Protein AF-A0A455BI09-F1 (afdb_monomer)

Organism: Physeter macrocephalus (NCBI:txid9755)

Radius of gyration: 22.31 Å; Cα contacts (8 Å, |Δi|>4): 119; chains: 1; bounding box: 40×77×38 Å

Mean predicted aligned error: 12.41 Å

Solvent-accessible surface area (backbone atoms only — not comparable to full-atom values): 7538 Å² total; per-residue (Å²): 136,86,87,81,83,86,72,76,87,73,70,80,76,74,72,72,78,70,79,74,66,70,83,69,72,54,62,54,53,76,43,58,72,72,40,30,50,26,50,49,42,33,51,14,27,51,43,16,69,77,41,70,51,75,85,45,32,60,56,32,32,52,51,40,52,49,46,37,59,68,36,73,48,65,76,84,48,45,67,60,37,37,36,16,9,68,52,48,69,56,86,47,39,67,57,24,51,53,54,41,57,68,33,73,86,32,58,83,47,61,61,53,59,57,52,35,49,48,56,68,45,39,56,96,84,40,73,80,122

pLDDT: mean 74.74, std 18.16, range [35.56, 93.31]

Sequence (129 aa):
MATGDRSSRRLPQVAEPGVEGEPHLPTGRELTETNRFAYAALCGISLSQLFPEPEQRSFCTDFVAGLVKWLDLSEAVLPTMTAFASGLGGEGADTFAQILLKDPSLKDDPLVITQDLLSFSLKDGELIS

Foldseek 3Di:
DDDDDPDDPDDPPPPDPPPPPDPPQQVLQVDDLLLVLLLLLLQLLVLCVVPVDPVCLVVSLVLSVLSCVSNVHDPVCSVVSSCSNNNHPNVCNVVSVVVNCPDPSCVVPVCSSVVSSVVSQQDPNDGPD

Structure (mmCIF, N/CA/C/O backbone):
data_AF-A0A455BI09-F1
#
_entry.id   AF-A0A455BI09-F1
#
loop_
_atom_site.group_PDB
_atom_site.id
_atom_site.type_symbol
_atom_site.label_atom_id
_atom_site.label_alt_id
_atom_site.label_comp_id
_atom_site.label_as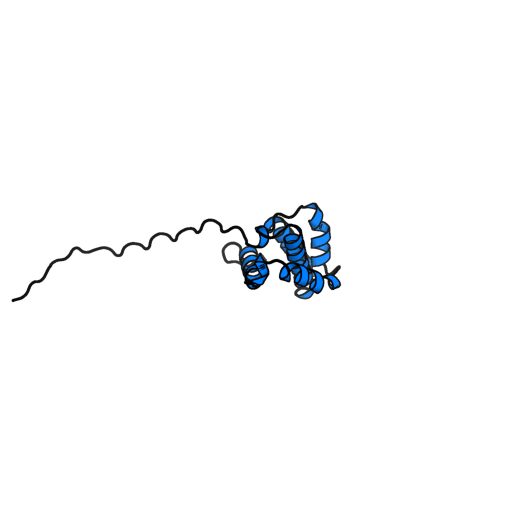ym_id
_atom_site.label_entity_id
_atom_site.label_seq_id
_atom_site.pdbx_PDB_ins_code
_atom_site.Cartn_x
_atom_site.Cartn_y
_atom_site.Cartn_z
_atom_site.occupancy
_atom_site.B_iso_or_equiv
_atom_site.auth_seq_id
_atom_site.auth_comp_id
_atom_site.auth_asym_id
_atom_site.auth_atom_id
_atom_site.pdbx_PDB_model_num
ATOM 1 N N . MET A 1 1 ? -22.146 -69.229 24.249 1.00 35.56 1 MET A N 1
ATOM 2 C CA . MET A 1 1 ? -20.824 -68.703 23.846 1.00 35.56 1 MET A CA 1
ATOM 3 C C . MET A 1 1 ? -20.905 -68.258 22.390 1.00 35.56 1 MET A C 1
ATOM 5 O O . MET A 1 1 ? -21.554 -68.953 21.623 1.00 35.56 1 MET A O 1
ATOM 9 N N . ALA A 1 2 ? -20.259 -67.130 22.072 1.00 42.38 2 ALA A N 1
ATOM 10 C CA . ALA A 1 2 ? -20.039 -66.517 20.751 1.00 42.38 2 ALA A CA 1
ATOM 11 C C . ALA A 1 2 ? -21.253 -65.915 20.004 1.00 42.38 2 ALA A C 1
ATOM 13 O O . ALA A 1 2 ? -21.847 -66.511 19.113 1.00 42.38 2 ALA A O 1
ATOM 14 N N . THR A 1 3 ? -21.538 -64.660 20.357 1.00 41.62 3 THR A N 1
ATOM 15 C CA . THR A 1 3 ? -22.111 -63.605 19.508 1.00 41.62 3 THR A CA 1
ATOM 16 C C . THR A 1 3 ? -21.184 -63.284 18.328 1.00 41.62 3 THR A C 1
ATOM 18 O O . THR A 1 3 ? -19.966 -63.280 18.498 1.00 41.62 3 THR A O 1
ATOM 21 N N . GLY A 1 4 ? -21.740 -62.944 17.165 1.00 42.12 4 GLY A N 1
ATOM 22 C CA . GLY A 1 4 ? -20.972 -62.510 15.993 1.00 42.12 4 GLY A CA 1
ATOM 23 C C . GLY A 1 4 ? -21.848 -61.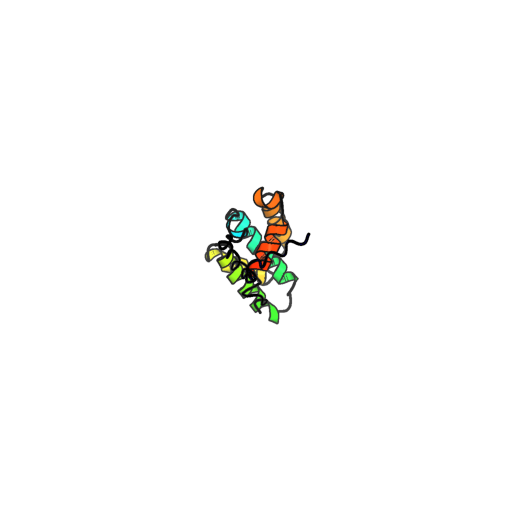755 15.000 1.00 42.12 4 GLY A C 1
ATOM 24 O O . GLY A 1 4 ? -22.165 -62.265 13.931 1.00 42.12 4 GLY A O 1
ATOM 25 N N . ASP A 1 5 ? -22.279 -60.570 15.426 1.00 37.62 5 ASP A N 1
ATOM 26 C CA . ASP A 1 5 ? -23.079 -59.580 14.710 1.00 37.62 5 ASP A CA 1
ATOM 27 C C . ASP A 1 5 ? -22.503 -59.262 13.315 1.00 37.62 5 ASP A C 1
ATOM 29 O O . ASP A 1 5 ? -21.397 -58.735 13.179 1.00 37.62 5 ASP A O 1
ATOM 33 N N . ARG A 1 6 ? -23.255 -59.591 12.255 1.00 48.28 6 ARG A N 1
ATOM 34 C CA . ARG A 1 6 ? -22.945 -59.197 10.871 1.00 48.28 6 ARG A CA 1
ATOM 35 C C . ARG A 1 6 ? -23.413 -57.753 10.683 1.00 48.28 6 ARG A C 1
ATOM 37 O O . ARG A 1 6 ? -24.406 -57.486 10.011 1.00 48.28 6 ARG A O 1
ATOM 44 N N . SER A 1 7 ? -22.684 -56.844 11.319 1.00 45.03 7 SER A N 1
ATOM 45 C CA . SER A 1 7 ? -22.902 -55.409 11.226 1.00 45.03 7 SER A CA 1
ATOM 46 C C . SER A 1 7 ? -22.607 -54.911 9.812 1.00 45.03 7 SER A C 1
ATOM 48 O O . SER A 1 7 ? -21.544 -55.144 9.233 1.00 45.03 7 SER A O 1
ATOM 50 N N . SER A 1 8 ? -23.616 -54.241 9.270 1.00 47.06 8 SER A N 1
ATOM 51 C CA . SER A 1 8 ? -23.664 -53.450 8.052 1.00 47.06 8 SER A CA 1
ATOM 52 C C . SER A 1 8 ? -22.322 -52.848 7.645 1.00 47.06 8 SER A C 1
ATOM 54 O O . SER A 1 8 ? -21.686 -52.105 8.393 1.00 47.06 8 SER A O 1
ATOM 56 N N . ARG A 1 9 ? -21.941 -53.125 6.398 1.00 44.41 9 ARG A N 1
ATOM 57 C CA . ARG A 1 9 ? -20.826 -52.509 5.681 1.00 44.41 9 ARG A CA 1
ATOM 58 C C . ARG A 1 9 ? -21.129 -51.011 5.512 1.00 44.41 9 ARG A C 1
ATOM 60 O O . ARG A 1 9 ? -21.662 -50.595 4.488 1.00 44.41 9 ARG A O 1
ATOM 67 N N . ARG A 1 10 ? -20.860 -50.208 6.548 1.00 44.38 10 ARG A N 1
ATOM 68 C CA . ARG A 1 10 ? -20.824 -48.747 6.443 1.00 44.38 10 ARG A CA 1
ATOM 69 C C . ARG A 1 10 ? -19.659 -48.398 5.526 1.00 44.38 10 ARG A C 1
ATOM 71 O O . ARG A 1 10 ? -18.503 -48.649 5.853 1.00 44.38 10 ARG A O 1
ATOM 78 N N . LEU A 1 11 ? -20.000 -47.887 4.350 1.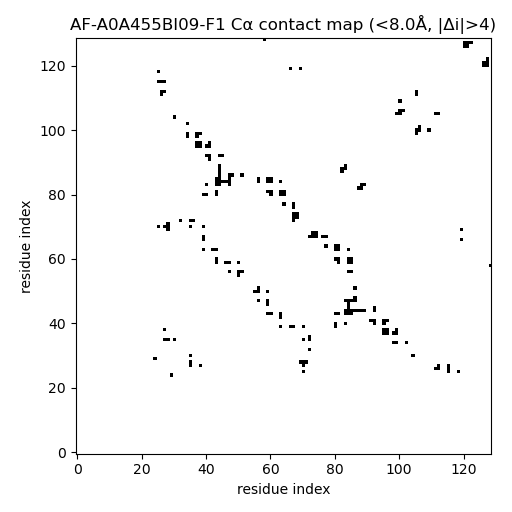00 42.25 11 LEU A N 1
ATOM 79 C CA . LEU A 1 11 ? -19.078 -47.165 3.487 1.00 42.25 11 LEU A CA 1
ATOM 80 C C . LEU A 1 11 ? -18.388 -46.071 4.323 1.00 42.25 11 LEU A C 1
ATOM 82 O O . LEU A 1 11 ? -19.059 -45.472 5.171 1.00 42.25 11 LEU A O 1
ATOM 86 N N . PRO A 1 12 ? -17.087 -45.807 4.116 1.00 41.94 12 PRO A N 1
ATOM 87 C CA . PRO A 1 12 ? -16.459 -44.614 4.657 1.00 41.94 12 PRO A CA 1
ATOM 88 C C . PRO A 1 12 ? -17.296 -43.424 4.205 1.00 41.94 12 PRO A C 1
ATOM 90 O O . PRO A 1 12 ? -17.531 -43.252 3.007 1.00 41.94 12 PRO A O 1
ATOM 93 N N . GLN A 1 13 ? -17.806 -42.667 5.174 1.00 44.50 13 GLN A N 1
ATOM 94 C CA . GLN A 1 13 ? -18.389 -41.364 4.914 1.00 44.50 13 GLN A CA 1
ATOM 95 C C . GLN A 1 13 ? -17.336 -40.591 4.127 1.00 44.50 13 GLN A C 1
ATOM 97 O O . GLN A 1 13 ? -16.231 -40.364 4.620 1.00 44.50 13 GLN A O 1
ATOM 102 N N . VAL A 1 14 ? -17.657 -40.294 2.867 1.00 42.84 14 VAL A N 1
ATOM 103 C CA . VAL A 1 14 ? -16.973 -39.259 2.104 1.00 42.84 14 VAL A CA 1
ATOM 104 C C . VAL A 1 14 ? -16.922 -38.058 3.030 1.00 42.84 14 VAL A C 1
ATOM 106 O O . VAL A 1 14 ? -17.961 -37.635 3.536 1.00 42.84 14 VAL A O 1
ATOM 109 N N . ALA A 1 15 ? -15.701 -37.626 3.339 1.00 45.09 15 ALA A N 1
ATOM 110 C CA . ALA A 1 15 ? -15.467 -36.415 4.092 1.00 45.09 15 ALA A CA 1
ATOM 111 C C . ALA A 1 15 ? -16.327 -35.322 3.464 1.00 45.09 15 ALA A C 1
ATOM 113 O O . ALA A 1 15 ? -16.298 -35.140 2.244 1.00 45.09 15 ALA A O 1
ATOM 114 N N . GLU A 1 16 ? -17.131 -34.687 4.310 1.00 44.56 16 GLU A N 1
ATOM 115 C CA . GLU A 1 16 ? -17.881 -33.479 4.002 1.00 44.56 16 GLU A CA 1
ATOM 116 C C . GLU A 1 16 ? -17.004 -32.604 3.091 1.00 44.56 16 GLU A C 1
ATOM 118 O O . GLU A 1 16 ? -15.835 -32.380 3.439 1.00 44.56 16 GLU A O 1
ATOM 123 N N . PRO A 1 17 ? -17.487 -32.165 1.912 1.00 41.94 17 PRO A N 1
ATOM 124 C CA . PRO A 1 17 ? -16.759 -31.160 1.159 1.00 41.94 17 PRO A CA 1
ATOM 125 C C . PRO A 1 17 ? -16.556 -30.005 2.130 1.00 41.94 17 PRO A C 1
ATOM 127 O O . PRO A 1 17 ? -17.511 -29.571 2.782 1.00 41.94 17 PRO A O 1
ATOM 130 N N . GLY A 1 18 ? -15.282 -29.649 2.317 1.00 39.00 18 GLY A N 1
ATOM 131 C CA . GLY A 1 18 ? -14.864 -28.663 3.291 1.00 39.00 18 GLY A CA 1
ATOM 132 C C . GLY A 1 18 ? -15.807 -27.484 3.219 1.00 39.00 18 GLY A C 1
ATOM 133 O O . GLY A 1 18 ? -16.179 -27.067 2.124 1.00 39.00 18 GLY A O 1
ATOM 134 N N . VAL A 1 19 ? -16.227 -27.018 4.393 1.00 45.50 19 VAL A N 1
ATOM 135 C CA . VAL A 1 19 ? -16.808 -25.694 4.556 1.00 45.50 19 VAL A CA 1
ATOM 136 C C . VAL A 1 19 ? -15.951 -24.780 3.693 1.00 45.50 19 VAL A C 1
ATOM 138 O O . VAL A 1 19 ? -14.796 -24.519 4.032 1.00 45.50 19 VAL A O 1
ATOM 141 N N . GLU A 1 20 ? -16.477 -24.401 2.527 1.00 46.62 20 GLU A N 1
ATOM 142 C CA . GLU A 1 20 ? -16.020 -23.229 1.815 1.00 46.62 20 GLU A CA 1
ATOM 143 C C . GLU A 1 20 ? -16.275 -22.142 2.839 1.00 46.62 20 GLU A C 1
ATOM 145 O O . GLU A 1 20 ? -17.416 -21.728 3.054 1.00 46.62 20 GLU A O 1
ATOM 150 N N . GLY A 1 21 ? -15.231 -21.846 3.620 1.00 40.50 21 GLY A N 1
ATOM 151 C CA . GLY A 1 21 ? -15.253 -20.746 4.553 1.00 40.50 21 GLY A CA 1
ATOM 152 C C . GLY A 1 21 ? -15.769 -19.585 3.739 1.00 40.50 21 GLY A C 1
ATOM 153 O O . GLY A 1 21 ? -15.259 -19.347 2.639 1.00 40.50 21 GLY A O 1
ATOM 154 N N . GLU A 1 22 ? -16.827 -18.938 4.229 1.00 37.41 22 GLU A N 1
ATOM 155 C CA . GLU A 1 22 ? -17.255 -17.664 3.671 1.00 37.41 22 GLU A CA 1
ATOM 156 C C . GLU A 1 22 ? -15.998 -16.864 3.343 1.00 37.41 22 GLU A C 1
ATOM 158 O O . GLU A 1 22 ? -15.066 -16.934 4.153 1.00 37.41 22 GLU A O 1
ATOM 163 N N . PRO A 1 23 ? -15.910 -16.198 2.176 1.00 48.44 23 PRO A N 1
ATOM 164 C CA . PRO A 1 23 ? -14.721 -15.449 1.812 1.00 48.44 23 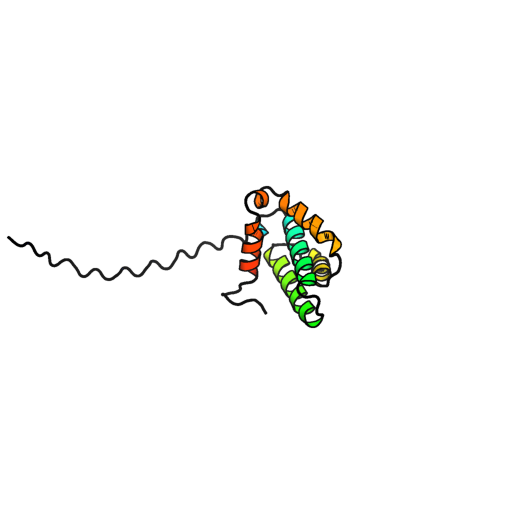PRO A CA 1
ATOM 165 C C . PRO A 1 23 ? -14.470 -14.451 2.935 1.00 48.44 23 PRO A C 1
ATOM 167 O O . PRO A 1 23 ? -15.118 -13.406 3.001 1.00 48.44 23 PRO A O 1
ATOM 170 N N . HIS A 1 24 ? -13.600 -14.836 3.872 1.00 55.56 24 HIS A N 1
ATOM 171 C CA . HIS A 1 24 ? -13.278 -14.036 5.028 1.00 55.56 24 HIS A CA 1
ATOM 172 C C . HIS A 1 24 ? -12.731 -12.769 4.414 1.00 55.56 24 HIS A C 1
ATOM 174 O O . HIS A 1 24 ? -11.801 -12.821 3.601 1.00 55.56 24 HIS A O 1
ATOM 180 N N . LEU A 1 25 ? -13.409 -11.654 4.690 1.00 59.84 25 LEU A N 1
ATOM 181 C CA . LEU A 1 25 ? -12.978 -10.388 4.141 1.00 59.84 25 LEU A CA 1
ATOM 182 C C . LEU A 1 25 ? -11.516 -10.220 4.553 1.00 59.84 25 LEU A C 1
ATOM 184 O O . LEU A 1 25 ? -11.195 -10.456 5.721 1.00 59.84 25 LEU A O 1
ATOM 188 N N . PRO A 1 26 ? -10.631 -9.885 3.603 1.00 69.56 26 PRO A N 1
ATOM 189 C CA . PRO A 1 26 ? -9.232 -9.703 3.923 1.00 69.56 26 PRO A CA 1
ATOM 190 C C . PRO A 1 26 ? -9.123 -8.724 5.084 1.00 69.56 26 PRO A C 1
ATOM 192 O O . PRO A 1 26 ? -9.771 -7.673 5.055 1.00 69.56 26 PRO A O 1
ATOM 195 N N . THR A 1 27 ? -8.362 -9.066 6.123 1.00 74.19 27 THR A N 1
ATOM 196 C CA . THR A 1 27 ? -8.317 -8.269 7.356 1.00 74.19 27 THR A CA 1
ATOM 197 C C . THR A 1 27 ? -7.856 -6.840 7.074 1.00 74.19 27 THR A C 1
ATOM 199 O O . THR A 1 27 ? -8.283 -5.900 7.743 1.00 74.19 27 THR A O 1
ATOM 202 N N . GLY A 1 28 ? -7.083 -6.633 6.003 1.00 76.62 28 GLY A N 1
ATOM 203 C CA . GLY A 1 28 ? -6.748 -5.309 5.501 1.00 76.62 28 GLY A CA 1
ATOM 204 C C . GLY A 1 28 ? -7.965 -4.437 5.158 1.00 76.62 28 GLY A C 1
ATOM 205 O O . GLY A 1 28 ? -7.878 -3.223 5.301 1.00 76.62 28 GLY A O 1
ATOM 206 N N . ARG A 1 29 ? -9.117 -5.001 4.766 1.00 79.69 29 ARG A N 1
ATOM 207 C CA . ARG A 1 29 ? -10.364 -4.249 4.506 1.00 79.69 29 ARG A CA 1
ATOM 208 C C . ARG A 1 29 ? -11.095 -3.813 5.769 1.00 79.69 29 ARG A C 1
ATOM 210 O O . ARG A 1 29 ? -11.822 -2.825 5.722 1.00 79.69 29 ARG A O 1
ATOM 217 N N . GLU A 1 30 ? -10.905 -4.520 6.877 1.00 82.62 30 GLU A N 1
ATOM 218 C CA . GLU A 1 30 ? -11.545 -4.194 8.159 1.00 82.62 30 GLU A CA 1
ATOM 219 C C . GLU A 1 30 ? -10.878 -2.992 8.849 1.00 82.62 30 GLU A C 1
ATOM 221 O O . GLU A 1 30 ? -11.463 -2.358 9.727 1.00 82.62 30 GLU A O 1
ATOM 226 N N . LEU A 1 31 ? -9.667 -2.633 8.412 1.00 83.31 31 LEU A N 1
ATOM 227 C CA . LEU A 1 31 ? -8.930 -1.476 8.904 1.00 83.31 31 LEU A CA 1
ATOM 228 C C . LEU A 1 31 ? -9.604 -0.152 8.517 1.00 83.31 31 LEU A C 1
ATOM 230 O O . LEU A 1 31 ? -10.258 -0.033 7.481 1.00 83.31 31 LEU A O 1
ATOM 234 N N . THR A 1 32 ? -9.360 0.897 9.309 1.00 88.12 32 THR A N 1
ATOM 235 C CA . THR A 1 32 ? -9.743 2.274 8.949 1.00 88.12 32 THR A CA 1
ATOM 236 C C . THR A 1 32 ? -9.073 2.721 7.647 1.00 88.12 32 THR A C 1
ATOM 238 O O . THR A 1 32 ? -7.983 2.258 7.321 1.00 88.12 32 THR A O 1
ATOM 241 N N . GLU A 1 33 ? -9.671 3.666 6.918 1.00 87.50 33 GLU A N 1
ATOM 242 C CA . GLU A 1 33 ? -9.109 4.168 5.650 1.00 87.50 33 GLU A CA 1
ATOM 243 C C . GLU A 1 33 ? -7.648 4.638 5.794 1.00 87.50 33 GLU A C 1
ATOM 245 O O . GLU A 1 33 ? -6.798 4.294 4.973 1.00 87.50 33 GLU A O 1
ATOM 250 N N . THR A 1 34 ? -7.327 5.333 6.891 1.00 89.12 34 THR A N 1
ATOM 251 C CA . THR A 1 34 ? -5.960 5.761 7.229 1.00 89.12 34 THR A CA 1
ATOM 252 C C . THR A 1 34 ? -4.991 4.585 7.323 1.00 89.12 34 THR A C 1
ATOM 254 O O . THR A 1 34 ? -3.869 4.658 6.823 1.00 89.12 34 THR A O 1
ATOM 257 N N . ASN A 1 35 ? -5.412 3.487 7.945 1.00 89.06 35 ASN A N 1
ATOM 258 C CA . ASN A 1 35 ? -4.575 2.305 8.106 1.00 89.06 35 ASN A CA 1
ATOM 259 C C . ASN A 1 35 ? -4.481 1.496 6.819 1.00 89.06 35 ASN A C 1
ATOM 261 O O . ASN A 1 35 ? -3.413 0.983 6.521 1.00 89.06 35 ASN A O 1
ATOM 265 N N . ARG A 1 36 ? -5.545 1.429 6.013 1.00 90.94 36 ARG A N 1
ATOM 266 C CA . ARG A 1 36 ? -5.480 0.818 4.676 1.00 90.94 36 ARG A CA 1
ATOM 267 C C . ARG A 1 36 ? -4.472 1.550 3.802 1.00 90.94 36 ARG A C 1
ATOM 269 O O . ARG A 1 36 ? -3.634 0.917 3.165 1.00 90.94 36 ARG A O 1
ATOM 276 N N . PHE A 1 37 ? -4.487 2.882 3.847 1.00 91.94 37 PHE A N 1
ATOM 277 C CA . PHE A 1 37 ? -3.489 3.702 3.172 1.00 91.94 37 PHE A CA 1
ATOM 278 C C . PHE A 1 37 ? -2.081 3.430 3.710 1.00 91.94 37 PHE A C 1
ATOM 280 O O . PHE A 1 37 ? -1.165 3.202 2.925 1.00 91.94 37 PHE A O 1
ATOM 287 N N . ALA A 1 38 ? -1.900 3.424 5.035 1.00 91.88 38 ALA A N 1
ATOM 288 C CA . ALA A 1 38 ? -0.604 3.147 5.651 1.00 91.88 38 ALA A CA 1
ATOM 289 C C . ALA A 1 38 ? -0.087 1.741 5.305 1.00 91.88 38 ALA A C 1
ATOM 291 O O . ALA A 1 38 ? 1.100 1.575 5.046 1.00 91.88 38 ALA A O 1
ATOM 292 N N . TYR A 1 39 ? -0.975 0.750 5.234 1.00 90.12 39 TYR A N 1
ATOM 293 C CA . TYR A 1 39 ? -0.651 -0.610 4.826 1.00 90.12 39 TYR A CA 1
ATOM 294 C C . TYR A 1 39 ? -0.188 -0.661 3.367 1.00 90.12 39 TYR A C 1
ATOM 296 O O . TYR A 1 39 ? 0.908 -1.155 3.095 1.00 90.12 39 TYR A O 1
ATOM 304 N N . ALA A 1 40 ? -0.958 -0.083 2.441 1.00 92.25 40 ALA A N 1
ATOM 305 C CA . ALA A 1 40 ? -0.575 -0.014 1.033 1.00 92.25 40 ALA A CA 1
ATOM 306 C C . ALA A 1 40 ? 0.755 0.734 0.833 1.00 92.25 40 ALA A C 1
ATOM 308 O O . ALA A 1 40 ? 1.616 0.276 0.081 1.00 92.25 40 ALA A O 1
ATOM 309 N N . ALA A 1 41 ? 0.951 1.848 1.547 1.00 92.31 41 ALA A N 1
ATOM 310 C CA . ALA A 1 41 ? 2.169 2.647 1.475 1.00 92.31 41 ALA A CA 1
ATOM 311 C C . ALA A 1 41 ? 3.387 1.883 2.005 1.00 92.31 41 ALA A C 1
ATOM 313 O O . ALA A 1 41 ? 4.419 1.841 1.337 1.00 92.31 41 ALA A O 1
ATOM 314 N N . LEU A 1 42 ? 3.261 1.238 3.171 1.00 91.44 42 LEU A N 1
ATOM 315 C CA . LEU A 1 42 ? 4.329 0.422 3.741 1.00 91.44 42 LEU A CA 1
ATOM 316 C C . LEU A 1 42 ? 4.706 -0.716 2.791 1.00 91.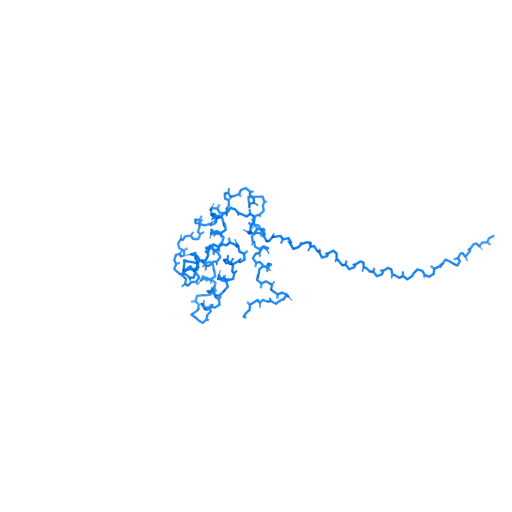44 42 LEU A C 1
ATOM 318 O O . LEU A 1 42 ? 5.885 -0.911 2.519 1.00 91.44 42 LEU A O 1
ATOM 322 N N . CYS A 1 43 ? 3.710 -1.411 2.234 1.00 90.88 43 CYS A N 1
ATOM 323 C CA . CYS A 1 43 ? 3.938 -2.492 1.284 1.00 90.88 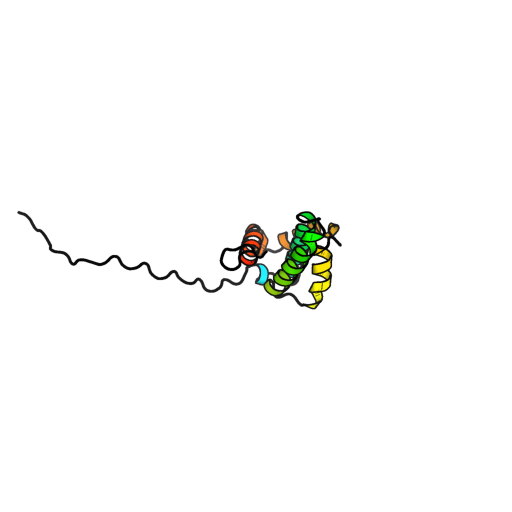43 CYS A CA 1
ATOM 324 C C . CYS A 1 43 ? 4.655 -2.002 0.017 1.00 90.88 43 CYS A C 1
ATOM 326 O O . CYS A 1 43 ? 5.666 -2.583 -0.370 1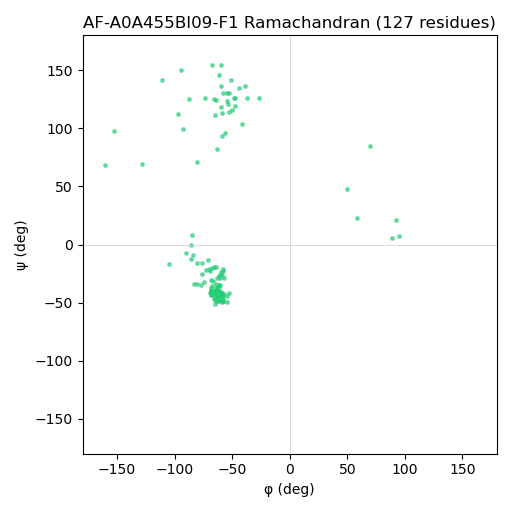.00 90.88 43 CYS A O 1
ATOM 328 N N . GLY A 1 44 ? 4.200 -0.899 -0.586 1.00 90.69 44 GLY A N 1
ATOM 329 C CA . GLY A 1 44 ? 4.848 -0.323 -1.766 1.00 90.69 44 GLY A CA 1
ATOM 330 C C . GLY A 1 44 ? 6.296 0.092 -1.505 1.00 90.69 44 GLY A C 1
ATOM 331 O O . GLY A 1 44 ? 7.180 -0.234 -2.296 1.00 90.69 44 GLY A O 1
ATOM 332 N N . ILE A 1 45 ? 6.567 0.732 -0.364 1.00 91.56 45 ILE A N 1
ATOM 333 C CA . ILE A 1 45 ? 7.936 1.089 0.025 1.00 91.56 45 ILE A CA 1
ATOM 334 C C . ILE A 1 45 ? 8.789 -0.170 0.217 1.00 91.56 45 ILE A C 1
ATOM 336 O O . ILE A 1 45 ? 9.886 -0.246 -0.336 1.00 91.56 45 ILE A O 1
ATOM 340 N N . SER A 1 46 ? 8.301 -1.167 0.958 1.00 89.69 46 SER A N 1
ATOM 341 C CA . SER A 1 46 ? 9.032 -2.418 1.179 1.00 89.69 46 SER A CA 1
ATOM 342 C C . SER A 1 46 ? 9.332 -3.147 -0.131 1.00 89.69 46 SER A C 1
ATOM 344 O O . SER A 1 46 ? 10.453 -3.613 -0.312 1.00 89.69 46 SER A O 1
ATOM 346 N N . LEU A 1 47 ? 8.390 -3.185 -1.077 1.00 88.31 47 LEU A N 1
ATOM 347 C CA . LEU A 1 47 ? 8.605 -3.775 -2.402 1.00 88.31 47 LEU A CA 1
ATOM 348 C C . LEU A 1 47 ? 9.718 -3.067 -3.172 1.00 88.31 47 LEU A C 1
ATOM 350 O O . LEU A 1 47 ? 10.583 -3.733 -3.728 1.00 88.31 47 LEU A O 1
ATOM 354 N N . SER A 1 48 ? 9.754 -1.733 -3.142 1.00 89.12 48 SER A N 1
ATOM 355 C CA . SER A 1 48 ? 10.818 -0.967 -3.805 1.00 89.12 48 SER A CA 1
ATOM 356 C C . SER A 1 48 ? 12.217 -1.239 -3.231 1.00 89.12 48 SER A C 1
ATOM 358 O O . SER A 1 48 ? 13.211 -1.136 -3.946 1.00 89.12 48 SER A O 1
ATOM 360 N N . GLN A 1 49 ? 12.297 -1.596 -1.944 1.00 87.88 49 GLN A N 1
ATOM 361 C CA . GLN A 1 49 ? 13.549 -1.941 -1.264 1.00 87.88 49 GLN A CA 1
ATOM 362 C C . GLN A 1 49 ? 13.954 -3.402 -1.495 1.00 87.88 49 GLN A C 1
ATOM 364 O O . GLN A 1 49 ? 15.145 -3.697 -1.560 1.00 87.88 49 GLN A O 1
ATOM 369 N N . LEU A 1 50 ? 12.976 -4.306 -1.604 1.00 87.81 50 LEU A N 1
ATOM 370 C CA . LEU A 1 50 ? 13.192 -5.726 -1.895 1.00 87.81 50 LEU A CA 1
ATOM 371 C C . LEU A 1 50 ? 13.551 -5.973 -3.366 1.00 87.81 50 LEU A C 1
ATOM 373 O O . LEU A 1 50 ? 14.315 -6.891 -3.647 1.00 87.81 50 LEU A O 1
ATOM 377 N N . PHE A 1 51 ? 13.026 -5.149 -4.273 1.00 86.56 51 PHE A N 1
ATOM 378 C CA . PHE A 1 51 ? 13.209 -5.256 -5.721 1.00 86.56 51 PHE A CA 1
ATOM 379 C C . PHE A 1 51 ? 13.691 -3.917 -6.317 1.00 86.56 51 PHE A C 1
ATOM 381 O O . PHE A 1 51 ? 12.930 -3.225 -7.005 1.00 86.56 51 PHE A O 1
ATOM 388 N N . PRO A 1 52 ? 14.934 -3.489 -6.024 1.00 80.62 52 PRO A N 1
ATOM 389 C CA . PRO A 1 52 ? 15.459 -2.210 -6.507 1.00 80.62 52 PRO A CA 1
ATOM 390 C C . PRO A 1 52 ? 15.730 -2.198 -8.023 1.00 80.62 52 PRO A C 1
ATOM 392 O O . PRO A 1 52 ? 15.790 -1.117 -8.634 1.00 80.62 52 PRO A O 1
ATOM 395 N N . GLU A 1 53 ? 15.885 -3.377 -8.629 1.00 86.00 53 GLU A N 1
ATOM 396 C CA . GLU A 1 53 ? 16.133 -3.579 -10.051 1.00 86.00 53 GLU A CA 1
ATOM 397 C C . GLU A 1 53 ? 15.020 -2.975 -10.931 1.00 86.00 53 GLU A C 1
ATOM 399 O O . GLU A 1 53 ? 13.829 -3.225 -10.716 1.00 86.00 53 GLU A O 1
ATOM 404 N N . PRO A 1 54 ? 15.373 -2.187 -11.965 1.00 78.44 54 PRO A N 1
ATOM 405 C CA . PRO A 1 54 ? 14.396 -1.538 -12.835 1.00 78.44 54 PRO A CA 1
ATOM 406 C C . PRO A 1 54 ? 13.501 -2.526 -13.592 1.00 78.44 54 PRO A C 1
ATOM 408 O O . PRO A 1 54 ? 12.356 -2.191 -13.894 1.00 78.44 54 PRO A O 1
ATOM 411 N N . GLU A 1 55 ? 13.980 -3.741 -13.857 1.00 82.94 55 GLU A N 1
ATOM 412 C CA . GLU A 1 55 ? 13.221 -4.812 -14.504 1.00 82.94 55 GLU A CA 1
ATOM 413 C C . GLU A 1 55 ? 12.030 -5.264 -13.645 1.00 82.94 55 GLU A C 1
ATOM 415 O O . GLU A 1 55 ? 10.965 -5.577 -14.175 1.00 82.94 55 GLU A O 1
ATOM 420 N N . GLN A 1 56 ? 12.185 -5.229 -12.320 1.00 79.56 56 GLN A N 1
ATOM 421 C CA . GLN A 1 56 ? 11.173 -5.660 -11.353 1.00 79.56 56 GLN A CA 1
ATOM 422 C C . GLN A 1 56 ? 10.235 -4.523 -10.926 1.00 79.56 56 GLN A C 1
ATOM 424 O O . GLN A 1 56 ? 9.218 -4.764 -10.280 1.00 79.56 56 GLN A O 1
ATOM 429 N N . ARG A 1 57 ? 10.512 -3.275 -11.328 1.00 82.44 57 ARG A N 1
ATOM 430 C CA . ARG A 1 57 ? 9.655 -2.130 -10.973 1.00 82.44 57 ARG A CA 1
ATOM 431 C C . ARG A 1 57 ? 8.248 -2.243 -11.538 1.00 82.44 57 ARG A C 1
ATOM 433 O O . ARG A 1 57 ? 7.310 -1.851 -10.857 1.00 82.44 57 ARG A O 1
ATOM 440 N N . SER A 1 58 ? 8.110 -2.782 -12.750 1.00 85.19 58 SER A N 1
ATOM 441 C CA . SER A 1 58 ? 6.801 -3.029 -13.372 1.00 85.19 58 SER A CA 1
ATOM 442 C C . SER A 1 58 ? 5.934 -3.938 -12.494 1.00 85.19 58 SER A C 1
ATOM 444 O O . SER A 1 58 ? 4.805 -3.584 -12.157 1.00 85.19 58 SER A O 1
ATOM 446 N N . PHE A 1 59 ? 6.524 -5.031 -12.007 1.00 86.44 59 PHE A N 1
ATOM 447 C CA . PHE A 1 59 ? 5.905 -5.931 -11.043 1.00 86.44 59 PHE A CA 1
ATOM 448 C C . PHE A 1 59 ? 5.504 -5.206 -9.751 1.00 86.44 59 PHE A C 1
ATOM 450 O O . PHE A 1 59 ? 4.356 -5.311 -9.328 1.00 86.44 59 PHE A O 1
ATOM 457 N N . CYS A 1 60 ? 6.397 -4.411 -9.149 1.00 88.00 60 CYS A N 1
ATOM 458 C CA . CYS A 1 60 ? 6.078 -3.661 -7.929 1.00 88.00 60 CYS A CA 1
ATOM 459 C C . CYS A 1 60 ? 4.894 -2.703 -8.127 1.00 88.00 60 CYS A C 1
ATOM 461 O O . CYS A 1 60 ? 4.021 -2.608 -7.262 1.00 88.00 60 CYS A O 1
ATOM 463 N N . THR A 1 61 ? 4.837 -2.000 -9.262 1.00 88.12 61 THR A N 1
ATOM 464 C CA . THR A 1 61 ? 3.737 -1.077 -9.563 1.00 88.12 61 THR A CA 1
ATOM 465 C C . THR A 1 61 ? 2.415 -1.802 -9.800 1.00 88.12 61 THR A C 1
ATOM 467 O O . THR A 1 61 ? 1.386 -1.366 -9.281 1.00 88.12 61 THR A O 1
ATOM 470 N N . ASP A 1 62 ? 2.439 -2.934 -10.507 1.00 89.44 62 ASP A N 1
ATOM 471 C CA . ASP A 1 62 ? 1.245 -3.741 -10.775 1.00 89.44 62 ASP A CA 1
ATOM 472 C C . ASP A 1 62 ? 0.724 -4.415 -9.501 1.00 89.44 62 ASP A C 1
ATOM 474 O O . ASP A 1 62 ? -0.480 -4.393 -9.225 1.00 89.44 62 ASP A O 1
ATOM 478 N N . PHE A 1 63 ? 1.632 -4.934 -8.671 1.00 88.69 63 PHE A N 1
ATOM 479 C CA . PHE A 1 63 ? 1.310 -5.518 -7.374 1.00 88.69 63 PHE A CA 1
ATOM 480 C C . PHE A 1 63 ? 0.608 -4.500 -6.475 1.00 88.69 63 PHE A C 1
ATOM 482 O O . PHE A 1 63 ? -0.458 -4.771 -5.924 1.00 88.69 63 PHE A O 1
ATOM 489 N N . VAL A 1 64 ? 1.168 -3.294 -6.363 1.00 90.38 64 VAL A N 1
ATOM 490 C CA . VAL A 1 64 ? 0.600 -2.235 -5.526 1.00 90.38 64 VAL A CA 1
ATOM 491 C C . VAL A 1 64 ? -0.734 -1.726 -6.078 1.00 90.38 64 VAL A C 1
ATOM 493 O O . VAL A 1 64 ? -1.648 -1.453 -5.300 1.00 90.38 64 VAL A O 1
ATOM 496 N N . ALA A 1 65 ? -0.907 -1.661 -7.400 1.00 90.00 65 ALA A N 1
ATOM 497 C CA . ALA A 1 65 ? -2.203 -1.347 -7.999 1.00 90.00 65 ALA A CA 1
ATOM 498 C C . ALA A 1 65 ? -3.266 -2.413 -7.671 1.00 90.00 65 ALA A C 1
ATOM 500 O O . ALA A 1 65 ? -4.421 -2.075 -7.391 1.00 90.00 65 ALA A O 1
ATOM 501 N N . GLY A 1 66 ? -2.877 -3.691 -7.660 1.00 89.81 66 GLY A N 1
ATOM 502 C CA . GLY A 1 66 ? -3.715 -4.788 -7.181 1.00 89.81 66 GLY A CA 1
ATOM 503 C C . GLY A 1 66 ? -4.052 -4.651 -5.697 1.00 89.81 66 GLY A C 1
ATOM 504 O O . GLY A 1 66 ? -5.217 -4.785 -5.324 1.00 89.81 66 GLY A O 1
ATOM 505 N N . LEU A 1 67 ? -3.067 -4.296 -4.869 1.00 89.25 67 LEU A N 1
ATOM 506 C CA . LEU A 1 67 ? -3.237 -4.133 -3.427 1.00 89.25 67 LEU A CA 1
ATOM 507 C C . LEU A 1 67 ? -4.183 -2.974 -3.084 1.00 89.25 67 LEU A C 1
ATOM 509 O O . LEU A 1 67 ? -5.026 -3.114 -2.206 1.00 89.25 67 LEU A O 1
ATOM 513 N N . VAL A 1 68 ? -4.112 -1.849 -3.800 1.00 90.81 68 VAL A N 1
ATOM 514 C CA . VAL A 1 68 ? -5.037 -0.713 -3.619 1.00 90.81 68 VAL A CA 1
ATOM 515 C C . VAL A 1 68 ? -6.485 -1.138 -3.869 1.00 90.81 68 VAL A C 1
ATOM 517 O O . VAL A 1 68 ? -7.370 -0.810 -3.080 1.00 90.81 68 VAL A O 1
ATOM 520 N N . LYS A 1 69 ? -6.727 -1.929 -4.920 1.00 89.56 69 LYS A N 1
ATOM 521 C CA . LYS A 1 69 ? -8.055 -2.497 -5.200 1.00 89.56 69 LYS A CA 1
ATOM 522 C C . LYS A 1 69 ? -8.457 -3.534 -4.155 1.00 89.56 69 LYS A C 1
ATOM 524 O O . LYS A 1 69 ? -9.613 -3.587 -3.744 1.00 89.56 69 LYS A O 1
ATOM 529 N N . TRP A 1 70 ? -7.509 -4.358 -3.715 1.00 87.00 70 TRP A N 1
ATOM 530 C CA . TRP A 1 70 ? -7.739 -5.349 -2.672 1.00 87.00 70 TRP A CA 1
ATOM 531 C C . TRP A 1 70 ? -8.146 -4.694 -1.356 1.00 87.00 70 TRP A C 1
ATOM 533 O O . TRP A 1 70 ? -9.082 -5.168 -0.731 1.00 87.00 70 TRP A O 1
ATOM 543 N N . LEU A 1 71 ? -7.529 -3.578 -0.977 1.00 88.00 71 LEU A N 1
ATOM 544 C CA . LEU A 1 71 ? -7.810 -2.840 0.255 1.00 88.00 71 LEU A CA 1
ATOM 545 C C . LEU A 1 71 ? -8.975 -1.850 0.145 1.00 88.00 71 LEU A C 1
ATOM 547 O O . LEU A 1 71 ? -9.188 -1.072 1.072 1.00 88.00 71 LEU A O 1
ATOM 551 N N . ASP A 1 72 ? -9.723 -1.859 -0.960 1.00 89.88 72 ASP A N 1
ATOM 552 C CA . ASP A 1 72 ? -10.841 -0.933 -1.187 1.00 89.88 72 ASP A CA 1
ATOM 553 C C . ASP A 1 72 ? -10.436 0.534 -0.928 1.00 89.88 72 ASP A C 1
ATOM 555 O O . ASP A 1 72 ? -11.053 1.286 -0.164 1.00 89.88 72 ASP A O 1
ATOM 559 N N . LEU A 1 73 ? -9.288 0.911 -1.496 1.00 90.44 73 LEU A N 1
ATOM 560 C CA . LEU A 1 73 ? -8.764 2.269 -1.473 1.00 90.44 73 LEU A CA 1
ATOM 561 C C . LEU A 1 73 ? -9.182 3.016 -2.741 1.00 90.44 73 LEU A C 1
ATOM 563 O O . LEU A 1 73 ? -9.316 2.439 -3.820 1.00 90.44 73 LEU A O 1
ATOM 567 N N . SER A 1 74 ? -9.340 4.334 -2.616 1.00 91.69 74 SER A N 1
ATOM 568 C CA . SER A 1 74 ? -9.675 5.197 -3.751 1.00 91.69 74 SER A CA 1
ATOM 569 C C . SER A 1 74 ? -8.608 5.131 -4.845 1.00 91.69 74 SER A C 1
ATOM 571 O O . SER A 1 74 ? -7.417 5.261 -4.569 1.00 91.69 74 SER A O 1
ATOM 573 N N . GLU A 1 75 ? -9.014 5.047 -6.114 1.00 89.75 75 GLU A N 1
ATOM 574 C CA . GLU A 1 75 ? -8.080 5.092 -7.250 1.00 89.75 75 GLU A CA 1
ATOM 575 C C . GLU A 1 75 ? -7.228 6.373 -7.274 1.00 89.75 75 GLU A C 1
ATOM 577 O O . GLU A 1 75 ? -6.132 6.383 -7.834 1.00 89.75 75 GLU A O 1
ATOM 582 N N . ALA A 1 76 ? -7.674 7.438 -6.598 1.00 91.88 76 ALA A N 1
ATOM 583 C CA . ALA A 1 76 ? -6.908 8.668 -6.430 1.00 91.88 76 ALA A CA 1
ATOM 584 C C . ALA A 1 76 ? -5.558 8.456 -5.721 1.00 91.88 76 ALA A C 1
ATOM 586 O O . ALA A 1 76 ? -4.649 9.264 -5.909 1.00 91.88 76 ALA A O 1
ATOM 587 N N . VAL A 1 77 ? -5.405 7.385 -4.929 1.00 92.25 77 VAL A N 1
ATOM 588 C CA . VAL A 1 77 ? -4.140 7.084 -4.243 1.00 92.25 77 VAL A CA 1
ATOM 589 C C . VAL A 1 77 ? -3.162 6.291 -5.112 1.00 92.25 77 VAL A C 1
ATOM 591 O O . VAL A 1 77 ? -1.984 6.213 -4.766 1.00 92.25 77 VAL A O 1
ATOM 594 N N . LEU A 1 78 ? -3.597 5.737 -6.253 1.00 91.69 78 LEU A N 1
ATOM 595 C CA . LEU A 1 78 ? -2.748 4.920 -7.132 1.00 91.69 78 LEU A CA 1
ATOM 596 C C . LEU A 1 78 ? -1.452 5.623 -7.565 1.00 91.69 78 LEU A C 1
ATOM 598 O O . LEU A 1 78 ? -0.404 4.980 -7.482 1.00 91.69 78 LEU A O 1
ATOM 602 N N . PRO A 1 79 ? -1.444 6.910 -7.975 1.00 92.56 79 PRO A N 1
ATOM 603 C CA . PRO A 1 79 ? -0.204 7.587 -8.357 1.00 92.56 79 PRO A CA 1
ATOM 604 C C . PRO A 1 79 ? 0.793 7.670 -7.198 1.00 92.56 79 PRO A C 1
ATOM 606 O O . PRO A 1 79 ? 1.986 7.439 -7.381 1.00 92.56 79 PRO A O 1
ATOM 609 N N . THR A 1 80 ? 0.297 7.947 -5.991 1.00 92.62 80 THR A N 1
ATOM 610 C CA . THR A 1 80 ? 1.106 7.990 -4.769 1.00 92.62 80 THR A CA 1
ATOM 611 C C . THR A 1 80 ? 1.679 6.614 -4.441 1.00 92.62 80 THR A C 1
ATOM 613 O O . THR A 1 80 ? 2.869 6.487 -4.171 1.00 92.62 80 THR A O 1
ATOM 616 N N . MET A 1 81 ? 0.858 5.569 -4.531 1.00 93.31 81 MET A N 1
ATOM 617 C CA . MET A 1 81 ? 1.270 4.197 -4.235 1.00 93.31 81 MET A CA 1
ATOM 618 C C . MET A 1 81 ? 2.270 3.653 -5.266 1.00 93.31 81 MET A C 1
ATOM 620 O O . MET A 1 81 ? 3.252 3.007 -4.909 1.00 93.31 81 MET A O 1
ATOM 624 N N . THR A 1 82 ? 2.090 4.002 -6.539 1.00 90.94 82 THR A N 1
ATOM 625 C CA . THR A 1 82 ? 3.031 3.692 -7.628 1.00 90.94 82 THR A CA 1
ATOM 626 C C . THR A 1 82 ? 4.375 4.394 -7.417 1.00 90.94 82 THR A C 1
ATOM 628 O O . THR A 1 82 ? 5.430 3.806 -7.658 1.00 90.94 82 THR A O 1
ATOM 631 N N . ALA A 1 83 ? 4.358 5.640 -6.929 1.00 91.50 83 ALA A N 1
ATOM 632 C CA . ALA A 1 83 ? 5.574 6.365 -6.578 1.00 91.50 83 ALA A CA 1
ATOM 633 C C . ALA A 1 83 ? 6.334 5.665 -5.437 1.00 91.50 83 ALA A C 1
ATOM 635 O O . ALA A 1 83 ? 7.540 5.453 -5.570 1.00 91.50 83 ALA A O 1
ATOM 636 N N . PHE A 1 84 ? 5.630 5.217 -4.388 1.00 91.44 84 PHE A N 1
ATOM 637 C CA . PHE A 1 84 ? 6.216 4.401 -3.318 1.00 91.44 84 PHE A CA 1
ATOM 638 C C . PHE A 1 84 ? 6.837 3.107 -3.853 1.00 91.44 84 PHE A C 1
ATOM 640 O O . PHE A 1 84 ? 8.002 2.835 -3.575 1.00 91.44 84 PHE A O 1
ATOM 647 N N . ALA A 1 85 ? 6.110 2.368 -4.696 1.00 89.38 85 ALA A N 1
ATOM 648 C CA . ALA A 1 85 ? 6.592 1.144 -5.344 1.00 89.38 85 ALA A CA 1
ATOM 649 C C . ALA A 1 85 ? 7.821 1.365 -6.243 1.00 89.38 85 ALA A C 1
ATOM 651 O O . ALA A 1 85 ? 8.630 0.461 -6.438 1.00 89.38 85 ALA A O 1
ATOM 652 N N . SER A 1 86 ? 7.981 2.580 -6.773 1.00 87.44 86 SER A N 1
ATOM 653 C CA . SER A 1 86 ? 9.121 2.979 -7.605 1.00 87.44 86 SER A CA 1
ATOM 654 C C . SER A 1 86 ? 10.331 3.465 -6.793 1.00 87.44 86 SER A C 1
ATOM 656 O O . SER A 1 86 ? 11.346 3.841 -7.382 1.00 87.44 86 SER A O 1
ATOM 658 N N . GLY A 1 87 ? 10.232 3.486 -5.459 1.00 84.81 87 GLY A N 1
ATOM 659 C CA . GLY A 1 87 ? 11.302 3.896 -4.545 1.00 84.81 87 GLY A CA 1
ATOM 660 C C . GLY A 1 87 ? 11.257 5.361 -4.104 1.00 84.81 87 GLY A C 1
ATOM 661 O O . GLY A 1 87 ? 12.179 5.824 -3.434 1.00 84.81 87 GLY A O 1
ATOM 662 N N . LEU A 1 88 ? 10.207 6.114 -4.447 1.00 84.25 88 LEU A N 1
ATOM 663 C CA . LEU A 1 88 ? 10.029 7.490 -3.974 1.00 84.25 88 LEU A CA 1
ATOM 664 C C . LEU A 1 88 ? 9.301 7.482 -2.631 1.00 84.25 88 LEU A C 1
ATOM 666 O O . LEU A 1 88 ? 8.202 6.961 -2.559 1.00 84.25 88 LEU A O 1
ATOM 670 N N . GLY A 1 89 ? 9.857 8.103 -1.586 1.00 78.56 89 GLY A N 1
ATOM 671 C CA . GLY A 1 89 ? 9.186 8.223 -0.280 1.00 78.56 89 GLY A CA 1
ATOM 672 C C . GLY A 1 89 ? 9.499 7.106 0.722 1.00 78.56 89 GLY A C 1
ATOM 673 O O . GLY A 1 89 ? 8.753 6.921 1.682 1.00 78.56 89 GLY A O 1
ATOM 674 N N . GLY A 1 90 ? 10.617 6.393 0.537 1.00 74.56 90 GLY A N 1
ATOM 675 C CA . GLY A 1 90 ? 11.062 5.330 1.446 1.00 74.56 90 GLY A CA 1
ATOM 676 C C . GLY A 1 90 ? 11.272 5.767 2.903 1.00 74.56 90 GLY A C 1
ATOM 677 O O . GLY A 1 90 ? 11.145 4.960 3.817 1.00 74.56 90 GLY A O 1
ATOM 678 N N . GLU A 1 91 ? 11.503 7.061 3.126 1.00 79.06 91 GLU A N 1
ATOM 679 C CA . GLU A 1 91 ? 11.673 7.687 4.446 1.00 79.06 91 GLU A CA 1
ATOM 680 C C . GLU A 1 91 ? 10.405 7.600 5.319 1.00 79.06 91 GLU A C 1
ATOM 682 O O . GLU A 1 91 ? 10.473 7.733 6.539 1.00 79.06 91 GLU A O 1
ATOM 687 N N . GLY A 1 92 ? 9.238 7.360 4.711 1.00 78.38 92 GLY A N 1
ATOM 688 C CA . GLY A 1 92 ? 7.958 7.262 5.411 1.00 78.38 92 GLY A CA 1
ATOM 689 C C . GLY A 1 92 ? 7.650 5.890 6.017 1.00 78.38 92 GLY A C 1
ATOM 690 O O . GLY A 1 92 ? 6.681 5.791 6.771 1.00 78.38 92 GLY A O 1
ATOM 691 N N . ALA A 1 93 ? 8.436 4.844 5.723 1.00 84.75 93 ALA A N 1
ATOM 692 C CA . ALA A 1 93 ? 8.124 3.463 6.116 1.00 84.75 93 ALA A CA 1
ATOM 693 C C . ALA A 1 93 ? 7.869 3.318 7.625 1.00 84.75 93 ALA A C 1
ATOM 695 O O . ALA A 1 93 ? 6.823 2.812 8.033 1.00 84.75 93 ALA A O 1
ATOM 696 N N . ASP A 1 94 ? 8.769 3.851 8.454 1.00 87.25 94 ASP A N 1
ATOM 697 C CA . ASP A 1 94 ? 8.643 3.784 9.914 1.00 87.25 94 ASP A CA 1
ATOM 698 C C . ASP A 1 94 ? 7.381 4.497 10.415 1.00 87.25 94 ASP A C 1
ATOM 700 O O . ASP A 1 94 ? 6.730 4.052 11.361 1.00 87.25 94 ASP A O 1
ATOM 704 N N . THR A 1 95 ? 6.987 5.592 9.757 1.00 88.62 95 THR A N 1
ATOM 705 C CA . THR A 1 95 ? 5.769 6.329 10.115 1.00 88.62 95 THR A CA 1
ATOM 706 C C . THR A 1 95 ? 4.525 5.503 9.806 1.00 88.62 95 THR A C 1
ATOM 708 O O . THR A 1 95 ? 3.629 5.423 10.647 1.00 88.62 95 THR A O 1
ATOM 711 N N . PHE A 1 96 ? 4.472 4.845 8.646 1.00 89.50 96 PHE A 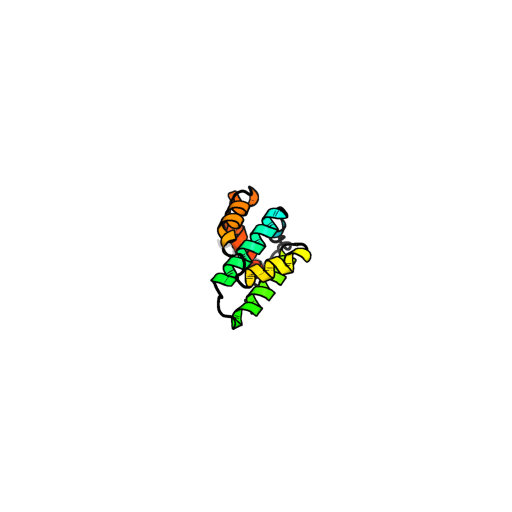N 1
ATOM 712 C CA . PHE A 1 96 ? 3.351 3.976 8.284 1.00 89.50 96 PHE A CA 1
ATOM 713 C C . PHE A 1 96 ? 3.257 2.746 9.188 1.00 89.50 96 PHE A C 1
ATOM 715 O O . PHE A 1 96 ? 2.166 2.427 9.661 1.00 89.50 96 PHE A O 1
ATOM 722 N N . ALA A 1 97 ? 4.389 2.123 9.524 1.00 86.31 97 ALA A N 1
ATOM 723 C CA . ALA A 1 97 ? 4.430 1.033 10.495 1.00 86.31 97 ALA A CA 1
ATOM 724 C C . ALA A 1 97 ? 3.881 1.475 11.863 1.00 86.31 97 ALA A C 1
ATOM 726 O O . ALA A 1 97 ? 3.051 0.789 12.456 1.00 86.31 97 ALA A O 1
ATOM 727 N N . GLN A 1 98 ? 4.264 2.663 12.340 1.00 86.44 98 GLN A N 1
ATOM 728 C CA . GLN A 1 98 ? 3.764 3.203 13.607 1.00 86.44 98 GLN A CA 1
ATOM 729 C C . GLN A 1 98 ? 2.279 3.586 13.571 1.00 86.44 98 GLN A C 1
ATOM 731 O O . GLN A 1 98 ? 1.619 3.533 14.608 1.00 86.44 98 GLN A O 1
ATOM 736 N N . ILE A 1 99 ? 1.740 3.997 12.418 1.00 88.62 99 ILE A N 1
ATOM 737 C CA . ILE A 1 99 ? 0.297 4.230 12.247 1.00 88.62 99 ILE A CA 1
ATOM 738 C C . ILE A 1 99 ? -0.456 2.904 12.398 1.00 88.62 99 ILE A C 1
ATOM 740 O O . ILE A 1 99 ? -1.396 2.834 13.185 1.00 88.62 99 ILE A O 1
ATOM 744 N N . LEU A 1 100 ? 0.013 1.849 11.728 1.00 84.19 100 LEU A N 1
ATOM 745 C CA . LEU A 1 100 ? -0.588 0.515 11.792 1.00 84.19 100 LEU A CA 1
ATOM 746 C C . LEU A 1 100 ? -0.533 -0.078 13.205 1.00 84.19 100 LEU A C 1
ATOM 748 O O . LEU A 1 100 ? -1.544 -0.547 13.713 1.00 84.19 100 LEU A O 1
ATOM 752 N N . LEU A 1 101 ? 0.611 0.016 13.888 1.00 83.19 101 LEU A N 1
ATOM 753 C CA . LEU A 1 101 ? 0.784 -0.514 15.250 1.00 83.19 101 LEU A CA 1
ATOM 754 C C . LEU A 1 101 ? -0.069 0.198 16.312 1.00 83.19 101 LEU A C 1
ATOM 756 O O . LEU A 1 101 ? -0.270 -0.332 17.406 1.00 83.19 101 LEU A O 1
ATOM 760 N N . LYS A 1 102 ? -0.549 1.412 16.024 1.00 83.88 102 LYS A N 1
ATOM 761 C CA . LYS A 1 102 ? -1.465 2.140 16.911 1.00 83.88 102 LYS A CA 1
ATOM 762 C C . LYS A 1 102 ? -2.907 1.673 16.774 1.00 83.88 102 LYS A C 1
ATOM 764 O O . LYS A 1 102 ? -3.707 1.993 17.654 1.00 83.88 102 LYS A O 1
ATOM 769 N N . ASP A 1 103 ? -3.240 0.952 15.707 1.00 79.69 103 ASP A N 1
ATOM 770 C CA . ASP A 1 103 ? -4.586 0.445 15.532 1.00 79.69 103 ASP A CA 1
ATOM 771 C C . ASP A 1 103 ? -4.852 -0.723 16.491 1.00 79.69 103 ASP A C 1
ATOM 773 O O . ASP A 1 103 ? -4.089 -1.692 16.507 1.00 79.69 103 ASP A O 1
ATOM 777 N N . PRO A 1 104 ? -5.923 -0.665 17.299 1.00 72.81 104 PRO A N 1
ATOM 778 C CA . PRO A 1 104 ? -6.242 -1.733 18.237 1.00 72.81 104 PRO A CA 1
ATOM 779 C C . PRO A 1 104 ? -6.496 -3.077 17.543 1.00 72.81 104 PRO A C 1
ATOM 781 O O . PRO A 1 104 ? -6.172 -4.103 18.127 1.00 72.81 104 PRO A O 1
ATOM 784 N N . SER A 1 105 ? -6.978 -3.081 16.296 1.00 69.50 105 SER A N 1
ATOM 785 C CA . SER A 1 105 ? -7.233 -4.301 15.512 1.00 69.50 105 SER A CA 1
ATOM 786 C C . SER A 1 105 ? -5.942 -5.022 15.110 1.00 69.50 105 SER A C 1
ATOM 788 O O . SER A 1 105 ? -5.959 -6.220 14.856 1.00 69.50 105 SER A O 1
ATOM 790 N N . LEU A 1 106 ? -4.816 -4.303 15.068 1.00 70.25 106 LEU A N 1
ATOM 791 C CA . LEU A 1 106 ? -3.490 -4.831 14.719 1.00 70.25 106 LEU A CA 1
ATOM 792 C C . LEU A 1 106 ? -2.580 -5.012 15.934 1.00 70.25 106 LEU A C 1
ATOM 794 O O . LEU A 1 106 ? -1.566 -5.703 15.864 1.00 70.25 106 LEU A O 1
ATOM 798 N N . LYS A 1 107 ? -2.930 -4.371 17.049 1.00 62.44 107 LYS A N 1
ATOM 799 C CA . LYS A 1 107 ? -2.170 -4.411 18.295 1.00 62.44 107 LYS A CA 1
ATOM 800 C C . LYS A 1 107 ? -2.173 -5.799 18.937 1.00 62.44 107 LYS A C 1
ATOM 802 O O . LYS A 1 107 ? -1.194 -6.149 19.593 1.00 62.44 107 LYS A O 1
ATOM 807 N N . ASP A 1 108 ? -3.254 -6.555 18.759 1.00 66.12 108 ASP A N 1
ATOM 808 C CA . ASP A 1 108 ? 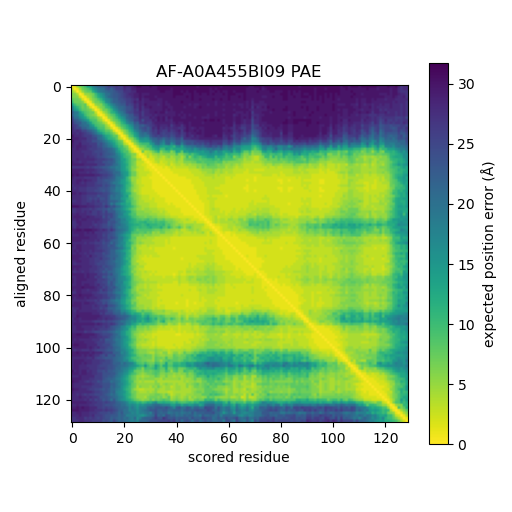-3.391 -7.897 19.327 1.00 66.12 108 ASP A CA 1
ATOM 809 C C . ASP A 1 108 ? -2.662 -8.964 18.490 1.00 66.12 108 ASP A C 1
ATOM 811 O O . ASP A 1 108 ? -2.080 -9.883 19.067 1.00 66.12 108 ASP A O 1
ATOM 815 N N . ASP A 1 109 ? -2.615 -8.816 17.159 1.00 69.19 109 ASP A N 1
ATOM 816 C CA . ASP A 1 109 ? -1.809 -9.673 16.281 1.00 69.19 109 ASP A CA 1
ATOM 817 C C . ASP A 1 109 ? -1.377 -8.958 14.976 1.00 69.19 109 ASP A C 1
ATOM 819 O O . ASP A 1 109 ? -2.121 -8.924 13.991 1.00 69.19 109 ASP A O 1
ATOM 823 N N . PRO A 1 110 ? -0.149 -8.410 14.906 1.00 70.69 110 PRO A N 1
ATOM 824 C CA . PRO A 1 110 ? 0.354 -7.766 13.694 1.00 70.69 110 PRO A CA 1
ATOM 825 C C . PRO A 1 110 ? 0.672 -8.766 12.570 1.00 70.69 110 PRO A C 1
ATOM 827 O O . PRO A 1 110 ? 0.855 -8.350 11.423 1.00 70.69 110 PRO A O 1
ATOM 830 N N . LEU A 1 111 ? 0.730 -10.077 12.856 1.00 76.25 111 LEU A N 1
ATOM 831 C CA . LEU A 1 111 ? 0.961 -11.105 11.833 1.00 76.25 111 LEU A CA 1
ATOM 832 C C . LEU A 1 111 ? -0.211 -11.221 10.863 1.00 76.25 111 LEU A C 1
ATOM 834 O O . LEU A 1 111 ? -0.024 -11.707 9.746 1.00 76.25 111 LEU A O 1
ATOM 838 N N . VAL A 1 112 ? -1.390 -10.743 11.259 1.00 75.19 112 VAL A N 1
ATOM 839 C CA . VAL A 1 112 ? -2.595 -10.770 10.433 1.00 75.19 112 VAL A CA 1
ATOM 840 C C . VAL A 1 112 ? -2.405 -9.971 9.141 1.00 75.19 112 VAL A C 1
ATOM 842 O O . VAL A 1 112 ? -2.838 -10.422 8.089 1.00 75.19 112 VAL A O 1
ATOM 845 N N . ILE A 1 113 ? -1.653 -8.862 9.160 1.00 79.00 113 ILE A N 1
ATOM 846 C CA . ILE A 1 113 ? -1.299 -8.118 7.934 1.00 79.00 113 ILE A CA 1
ATOM 847 C C . ILE A 1 113 ? -0.438 -8.959 6.993 1.00 79.00 113 ILE A C 1
ATOM 849 O O . ILE A 1 113 ? -0.616 -8.926 5.777 1.00 79.00 113 ILE A O 1
ATOM 853 N N . THR A 1 114 ? 0.516 -9.711 7.538 1.00 79.00 114 THR A N 1
ATOM 854 C CA . THR A 1 114 ? 1.383 -10.575 6.732 1.00 79.00 114 THR A CA 1
ATOM 855 C C . THR A 1 114 ? 0.583 -11.728 6.132 1.00 79.00 114 THR A C 1
ATOM 857 O O . THR A 1 114 ? 0.779 -12.061 4.967 1.00 79.00 114 THR A O 1
ATOM 860 N N . GLN A 1 115 ? -0.343 -12.315 6.895 1.00 77.44 115 GLN A N 1
ATOM 861 C CA . GLN A 1 115 ? -1.254 -13.348 6.393 1.00 77.44 115 GLN A CA 1
ATOM 862 C C . GLN A 1 115 ? -2.199 -12.803 5.318 1.00 77.44 115 GLN A C 1
ATOM 864 O O . GLN A 1 115 ? -2.415 -13.472 4.308 1.00 77.44 115 GLN A O 1
ATOM 869 N N . ASP A 1 116 ? -2.703 -11.581 5.490 1.00 82.00 116 ASP A N 1
ATOM 870 C CA . ASP A 1 116 ? -3.538 -10.897 4.503 1.00 82.00 116 ASP A CA 1
ATOM 871 C C . ASP A 1 116 ? -2.762 -10.635 3.207 1.00 82.00 116 ASP A C 1
ATOM 873 O O . ASP A 1 116 ? -3.240 -10.936 2.114 1.00 82.00 116 ASP A O 1
ATOM 877 N N . LEU A 1 117 ? -1.508 -10.187 3.329 1.00 79.31 117 LEU A N 1
ATOM 878 C CA . LEU A 1 117 ? -0.625 -9.969 2.185 1.00 79.31 117 LEU A CA 1
ATOM 879 C C . LEU A 1 117 ? -0.320 -11.272 1.443 1.00 79.31 117 LEU A C 1
ATOM 881 O O . LEU A 1 117 ? -0.307 -11.290 0.214 1.00 79.31 117 LEU A O 1
ATOM 885 N N . LEU A 1 118 ? -0.069 -12.360 2.176 1.00 79.94 118 LEU A N 1
ATOM 886 C CA . LEU A 1 118 ? 0.145 -13.683 1.592 1.00 79.94 118 LEU A CA 1
ATOM 887 C C . LEU A 1 118 ? -1.117 -14.176 0.884 1.00 79.94 118 LEU A C 1
ATOM 889 O O . LEU A 1 118 ? -1.018 -14.683 -0.226 1.00 79.94 118 LEU A O 1
ATOM 893 N N . SER A 1 119 ? -2.290 -13.967 1.483 1.00 79.94 119 SER A N 1
ATOM 894 C CA . SER A 1 119 ? -3.582 -14.328 0.888 1.00 79.94 119 SER A CA 1
ATOM 895 C C . SER A 1 119 ? -3.869 -13.527 -0.383 1.00 79.94 119 SER A C 1
ATOM 897 O O . SER A 1 119 ? -4.375 -14.080 -1.349 1.00 79.94 119 SER A O 1
ATOM 899 N N . PHE A 1 120 ? -3.489 -12.246 -0.417 1.00 79.44 120 PHE A N 1
ATOM 900 C CA . PHE A 1 120 ? -3.544 -11.421 -1.624 1.00 79.44 120 PHE A CA 1
ATOM 901 C C . PHE A 1 120 ? -2.547 -11.883 -2.699 1.00 79.44 120 PHE A C 1
ATOM 903 O O . PHE A 1 120 ? -2.889 -11.948 -3.878 1.00 79.44 120 PHE A O 1
ATOM 910 N N . SER A 1 121 ? -1.313 -12.199 -2.298 1.00 71.44 121 SER A N 1
ATOM 911 C CA . SER A 1 121 ? -0.228 -12.582 -3.216 1.00 71.44 121 SER A CA 1
ATOM 912 C C . SER A 1 121 ? -0.404 -13.985 -3.800 1.00 71.44 121 SER A C 1
ATOM 914 O O . SER A 1 121 ? 0.184 -14.298 -4.835 1.00 71.44 121 SER A O 1
ATOM 916 N N . LEU A 1 122 ? -1.184 -14.834 -3.127 1.00 64.44 122 LEU A N 1
ATOM 917 C CA . LEU A 1 122 ? -1.550 -16.172 -3.567 1.00 64.44 122 LEU A CA 1
ATOM 918 C C . LEU A 1 122 ? -2.871 -16.099 -4.326 1.00 64.44 122 LEU A C 1
ATOM 920 O O . LEU A 1 122 ? -3.949 -16.100 -3.735 1.00 64.44 122 LEU A O 1
ATOM 924 N N . LYS A 1 123 ? -2.794 -16.102 -5.653 1.00 53.34 123 LYS A N 1
ATOM 925 C CA . LYS A 1 123 ? -3.971 -16.338 -6.485 1.00 53.34 123 LYS A CA 1
ATOM 926 C C . LYS A 1 123 ? -3.966 -17.814 -6.878 1.00 53.34 123 LYS A C 1
ATOM 928 O O . LYS A 1 123 ? -3.052 -18.264 -7.556 1.00 53.34 123 LYS A O 1
ATOM 933 N N . ASP A 1 124 ? -4.930 -18.583 -6.373 1.00 50.00 124 ASP A N 1
ATOM 934 C CA . ASP A 1 124 ? -5.096 -20.018 -6.675 1.00 50.00 124 ASP A CA 1
ATOM 935 C C . ASP A 1 124 ? -3.883 -20.925 -6.335 1.00 50.00 124 ASP A C 1
ATOM 937 O O . ASP A 1 124 ? -3.745 -22.022 -6.870 1.00 50.00 124 ASP A O 1
ATOM 941 N N . GLY A 1 125 ? -3.009 -20.504 -5.411 1.00 50.28 125 GLY A N 1
ATOM 942 C CA . GLY A 1 125 ? -1.823 -21.274 -5.002 1.00 50.28 125 GLY A CA 1
ATOM 943 C C . GLY A 1 125 ? -0.562 -21.017 -5.835 1.00 50.28 125 GLY A C 1
ATOM 944 O O . GLY A 1 125 ? 0.461 -21.655 -5.586 1.00 50.28 125 GLY A O 1
ATOM 945 N N . GLU A 1 126 ? -0.600 -20.059 -6.763 1.00 49.00 126 GLU A N 1
ATOM 946 C CA . GLU A 1 126 ? 0.573 -19.565 -7.484 1.00 49.00 126 GLU A CA 1
ATOM 947 C C . GLU A 1 126 ? 0.897 -18.125 -7.059 1.00 49.00 126 GLU A C 1
ATOM 949 O O . GLU A 1 126 ? 0.007 -17.309 -6.799 1.00 49.00 126 GLU A O 1
ATOM 954 N N . LEU A 1 127 ? 2.197 -17.822 -6.951 1.00 48.00 127 LEU A N 1
ATOM 955 C CA . LEU A 1 127 ? 2.662 -16.448 -6.782 1.00 48.00 127 LEU A CA 1
ATOM 956 C C . LEU A 1 127 ? 2.282 -15.680 -8.044 1.00 48.00 127 LEU A C 1
ATOM 958 O O . LEU A 1 127 ? 2.664 -16.084 -9.142 1.00 48.00 127 LEU A O 1
ATOM 962 N N . ILE A 1 128 ? 1.548 -14.581 -7.885 1.00 53.25 128 ILE A N 1
ATOM 963 C CA . ILE A 1 128 ? 1.293 -13.656 -8.988 1.00 53.25 128 ILE A CA 1
ATOM 964 C C . ILE A 1 128 ? 2.671 -13.177 -9.468 1.00 53.25 128 ILE A C 1
ATOM 966 O O . ILE A 1 128 ? 3.392 -12.543 -8.702 1.00 53.25 128 ILE A O 1
ATOM 970 N N . SER A 1 129 ? 3.056 -13.552 -10.688 1.00 45.84 129 SER A N 1
ATOM 971 C CA . SER A 1 129 ? 4.304 -13.179 -11.361 1.00 45.84 129 SER A CA 1
ATOM 972 C C . SER A 1 129 ? 4.011 -12.616 -12.740 1.00 45.84 129 SER A C 1
ATOM 974 O O . SER A 1 129 ? 2.946 -12.947 -13.308 1.00 45.84 129 SER A O 1
#

Nearest PDB structures (foldseek):
  6tv5-assembly1_B  TM=2.738E-01  e=7.661E+00  Argiope argentata

Secondary structure (DSSP, 8-state):
-----------------------PPPHHHHS-HHHHHHHHHHHHHHHHHH--STTTHHHHHHHHHHHHHHTT--GGGHHHHHHHHTTTTGGGHHHHHHHHHTSHHHHS-THHHHHHHHHHHEETTEE--